Protein AF-A0AAU0VX63-F1 (afdb_monomer_lite)

Sequence (95 aa):
MTNTTLEFPAAALAGLRDRLMATAADEDKAPLEELDGLSDSVLAAYW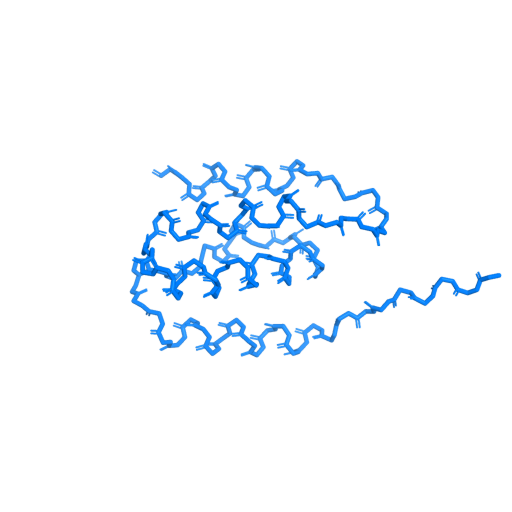HGYVKASKSGRTGQALHAAAFGTALDAPLFSVCTETGPLRAALAQSLR

pLDDT: mean 76.09, std 14.69, range [35.78, 91.31]

Foldseek 3Di:
DDPPPPPDPVVVLVVLLVVCQVPADPLQRDPVVLCPPADPLLSVQLSVQLVVLVVVVDTHLRSNLSSLVSSVPPPPPDDDRDCVSSVSSNVVSVD

Secondary structure (DSSP, 8-state):
---------HHHHHHHHHHHHHHS-GGGS--TTTTTT--HHHHHHHHHHHHHHHHTT--HHHHHHHHHHHHHHS---SS---HHHHHHHHHHHT-

Radius of gyration: 13.3 Å; chains: 1; bounding box: 41×28×29 Å

Structure (mmCIF, N/CA/C/O backbone):
data_AF-A0AAU0VX63-F1
#
_entry.id   AF-A0AAU0VX63-F1
#
loop_
_atom_site.group_PDB
_atom_site.id
_atom_site.type_symbol
_atom_site.label_atom_id
_atom_site.label_alt_id
_atom_site.label_comp_id
_atom_site.label_asym_id
_atom_site.label_entity_id
_atom_site.label_seq_id
_atom_site.pdbx_PDB_ins_code
_atom_site.Cartn_x
_atom_site.Cartn_y
_atom_site.Cartn_z
_atom_site.occupancy
_atom_site.B_iso_or_equiv
_atom_site.auth_seq_id
_atom_site.auth_comp_id
_atom_site.auth_asym_id
_atom_site.auth_atom_id
_atom_site.pdbx_PDB_model_num
ATOM 1 N N . MET A 1 1 ? 29.286 -11.429 -16.457 1.00 35.78 1 MET A N 1
ATOM 2 C CA . MET A 1 1 ? 28.394 -11.541 -15.285 1.00 35.78 1 MET A CA 1
ATOM 3 C C . MET A 1 1 ? 26.997 -11.188 -15.756 1.00 35.78 1 MET A C 1
ATOM 5 O O . MET A 1 1 ? 26.786 -10.058 -16.169 1.00 35.78 1 MET A O 1
ATOM 9 N N . THR A 1 2 ? 26.089 -12.156 -15.824 1.00 37.22 2 THR A N 1
ATOM 10 C CA . THR A 1 2 ? 24.677 -11.909 -16.137 1.00 37.22 2 THR A CA 1
ATOM 11 C C . THR A 1 2 ? 24.002 -11.392 -14.872 1.00 37.22 2 THR A C 1
ATOM 13 O O . THR A 1 2 ? 23.764 -12.166 -13.948 1.00 37.22 2 THR A O 1
ATOM 16 N N . ASN A 1 3 ? 23.741 -10.085 -14.807 1.00 37.44 3 ASN A N 1
ATOM 17 C CA . ASN A 1 3 ? 22.787 -9.535 -13.848 1.00 37.44 3 ASN A CA 1
ATOM 18 C C . ASN A 1 3 ? 21.408 -10.060 -14.248 1.00 37.44 3 ASN A C 1
ATOM 20 O O . ASN A 1 3 ? 20.758 -9.503 -15.129 1.00 37.44 3 ASN A O 1
ATOM 24 N N . THR A 1 4 ? 20.984 -11.168 -13.648 1.00 40.69 4 THR A N 1
ATOM 25 C CA . THR A 1 4 ? 19.597 -11.610 -13.730 1.00 40.69 4 THR A CA 1
ATOM 26 C C . THR A 1 4 ? 18.788 -10.628 -12.894 1.00 40.69 4 THR A C 1
ATOM 28 O O . THR A 1 4 ? 18.657 -10.793 -11.683 1.00 40.69 4 THR A O 1
ATOM 31 N N . THR A 1 5 ? 18.312 -9.550 -13.515 1.00 47.31 5 THR A N 1
ATOM 32 C CA . THR A 1 5 ? 17.244 -8.745 -12.930 1.00 47.31 5 THR A CA 1
ATOM 33 C C . THR A 1 5 ? 16.080 -9.708 -12.737 1.00 47.31 5 THR A C 1
ATOM 35 O O . THR A 1 5 ? 15.525 -10.214 -13.709 1.00 47.31 5 THR A O 1
ATOM 38 N N . LEU A 1 6 ? 15.793 -10.071 -11.487 1.00 47.62 6 LEU A N 1
ATOM 39 C CA . LEU A 1 6 ? 14.594 -10.819 -11.136 1.00 47.62 6 LEU A CA 1
ATOM 40 C C . LEU A 1 6 ? 13.412 -9.909 -11.463 1.00 47.62 6 LEU A C 1
ATOM 42 O O . LEU A 1 6 ? 13.017 -9.085 -10.641 1.00 47.62 6 LEU A O 1
ATOM 46 N N . GLU A 1 7 ? 12.903 -10.003 -12.689 1.00 49.62 7 GLU A N 1
ATOM 47 C CA . GLU A 1 7 ? 11.657 -9.349 -13.056 1.00 49.62 7 GLU A CA 1
ATOM 48 C C . GLU A 1 7 ? 10.552 -10.001 -12.233 1.00 49.62 7 GLU A C 1
ATOM 50 O O . GLU A 1 7 ? 10.271 -11.198 -12.343 1.00 49.62 7 GLU A O 1
ATOM 55 N N . PHE A 1 8 ? 9.978 -9.215 -11.326 1.00 56.84 8 PHE A N 1
ATOM 56 C CA . PHE A 1 8 ? 8.798 -9.641 -10.601 1.00 56.84 8 PHE A CA 1
ATOM 57 C C . PHE A 1 8 ? 7.687 -9.830 -11.639 1.00 56.84 8 PHE A C 1
ATOM 59 O O . PHE A 1 8 ? 7.480 -8.938 -12.459 1.00 56.84 8 PHE A O 1
ATOM 66 N N . PRO A 1 9 ? 6.961 -10.960 -11.657 1.00 62.59 9 PRO A N 1
ATOM 67 C CA . PRO A 1 9 ? 5.892 -11.124 -12.623 1.00 62.59 9 PRO A CA 1
ATOM 68 C C . PRO A 1 9 ? 4.819 -10.066 -12.342 1.00 62.59 9 PRO A C 1
ATOM 70 O O . PRO A 1 9 ? 4.093 -10.180 -11.352 1.00 62.59 9 PRO A O 1
ATOM 73 N N . ALA A 1 10 ? 4.701 -9.054 -13.206 1.00 64.62 10 ALA A N 1
ATOM 74 C CA . ALA A 1 10 ? 3.750 -7.948 -13.056 1.00 64.62 10 ALA A CA 1
ATOM 75 C C . ALA A 1 10 ? 2.310 -8.442 -12.801 1.00 64.62 10 ALA A C 1
ATOM 77 O O . ALA A 1 10 ? 1.576 -7.881 -11.988 1.00 64.62 10 ALA A O 1
ATOM 78 N N . ALA A 1 11 ? 1.934 -9.573 -13.410 1.00 67.31 11 ALA A N 1
ATOM 79 C CA . ALA A 1 11 ? 0.649 -10.234 -13.185 1.00 67.31 11 ALA A CA 1
ATOM 80 C C . ALA A 1 11 ? 0.435 -10.698 -11.728 1.00 67.31 11 ALA A C 1
ATOM 82 O O . ALA A 1 11 ? -0.673 -10.601 -11.204 1.00 67.31 11 ALA A O 1
ATOM 83 N N . ALA A 1 12 ? 1.482 -11.183 -11.052 1.00 68.69 12 ALA A N 1
ATOM 84 C CA . ALA A 1 12 ? 1.398 -11.618 -9.657 1.00 68.69 12 ALA A CA 1
ATOM 85 C C . ALA A 1 12 ? 1.238 -10.424 -8.703 1.00 68.69 12 ALA A C 1
ATOM 87 O O . ALA A 1 12 ? 0.488 -10.501 -7.729 1.00 68.69 12 ALA A O 1
ATOM 88 N N . LEU A 1 13 ? 1.902 -9.307 -9.011 1.00 72.81 13 LEU A N 1
ATOM 89 C CA . LEU A 1 13 ? 1.791 -8.064 -8.252 1.00 72.81 13 LEU A CA 1
ATOM 90 C C . LEU A 1 13 ? 0.401 -7.429 -8.408 1.00 72.81 13 LEU A C 1
ATOM 92 O O . LEU A 1 13 ? -0.211 -7.037 -7.415 1.00 72.81 13 LEU A O 1
ATOM 96 N N . ALA A 1 14 ? -0.132 -7.410 -9.633 1.00 77.56 14 ALA A N 1
ATOM 97 C CA . ALA A 1 14 ? -1.494 -6.961 -9.913 1.00 77.56 14 ALA A CA 1
ATOM 98 C C . ALA A 1 14 ? -2.540 -7.818 -9.179 1.00 77.56 14 ALA A C 1
ATOM 100 O O . ALA A 1 14 ? -3.416 -7.278 -8.509 1.00 77.56 14 ALA A O 1
ATOM 101 N N . GLY A 1 15 ? -2.402 -9.149 -9.207 1.00 77.62 15 GLY A N 1
ATOM 102 C CA . GLY A 1 15 ? -3.304 -10.048 -8.481 1.00 77.62 15 GLY A CA 1
ATOM 103 C C . GLY A 1 15 ? -3.267 -9.859 -6.958 1.00 77.62 15 GLY A C 1
ATOM 104 O O . GLY A 1 15 ? -4.304 -9.944 -6.298 1.00 77.62 15 GLY A O 1
ATOM 105 N N . LEU A 1 16 ? -2.092 -9.562 -6.385 1.00 77.62 16 LEU A N 1
ATOM 106 C CA . LEU A 1 16 ? -1.965 -9.221 -4.965 1.00 77.62 16 LEU A CA 1
ATOM 107 C C . LEU A 1 16 ? -2.672 -7.899 -4.642 1.00 77.62 16 LEU A C 1
ATOM 109 O O . LEU A 1 16 ? -3.449 -7.858 -3.688 1.00 77.62 16 LEU A O 1
ATOM 113 N N . ARG A 1 17 ? -2.432 -6.848 -5.439 1.00 83.88 17 ARG A N 1
ATOM 114 C CA . ARG A 1 17 ? -3.122 -5.556 -5.312 1.00 83.88 17 ARG A CA 1
ATOM 115 C C . ARG A 1 17 ? -4.631 -5.755 -5.319 1.00 83.88 17 ARG A C 1
ATOM 117 O O . ARG A 1 17 ? -5.299 -5.324 -4.385 1.00 83.88 17 ARG A O 1
ATOM 124 N N . ASP A 1 18 ? -5.159 -6.413 -6.346 1.00 85.94 18 ASP A N 1
ATOM 125 C CA . ASP A 1 18 ? -6.603 -6.552 -6.542 1.00 85.94 18 ASP A CA 1
ATOM 126 C C . ASP A 1 18 ? -7.245 -7.281 -5.358 1.00 85.94 18 ASP A C 1
ATOM 128 O O . ASP A 1 18 ? -8.281 -6.862 -4.841 1.00 85.94 18 ASP A O 1
ATOM 132 N N . ARG A 1 19 ? -6.578 -8.325 -4.851 1.00 82.31 19 ARG A N 1
ATOM 133 C CA . ARG A 1 19 ? -7.021 -9.037 -3.651 1.00 82.31 19 ARG A CA 1
ATOM 134 C C . ARG A 1 19 ? -7.019 -8.151 -2.405 1.00 82.31 19 ARG A C 1
ATOM 136 O O . ARG A 1 19 ? -7.962 -8.232 -1.626 1.00 82.31 19 ARG A O 1
ATOM 143 N N . LEU A 1 20 ? -5.978 -7.342 -2.200 1.00 82.25 20 LEU A N 1
ATOM 144 C CA . LEU A 1 20 ? -5.899 -6.430 -1.054 1.00 82.25 20 LEU A CA 1
ATOM 145 C C . LEU A 1 20 ? -7.003 -5.369 -1.123 1.00 82.25 20 LEU A C 1
ATOM 147 O O . LEU A 1 20 ? -7.704 -5.158 -0.135 1.00 82.25 20 LEU A O 1
ATOM 151 N N . MET A 1 21 ? -7.213 -4.774 -2.299 1.00 84.94 21 MET A N 1
ATOM 152 C CA . MET A 1 21 ? -8.237 -3.751 -2.532 1.00 84.94 21 MET A CA 1
ATOM 153 C C . MET A 1 21 ? -9.664 -4.283 -2.389 1.00 84.94 21 MET A C 1
ATOM 155 O O . MET A 1 21 ? -10.532 -3.557 -1.915 1.00 84.94 21 MET A O 1
ATOM 159 N N . ALA A 1 22 ? -9.912 -5.548 -2.739 1.00 86.94 22 ALA A N 1
ATOM 160 C CA . ALA A 1 22 ? -11.226 -6.172 -2.582 1.00 86.94 22 ALA A CA 1
ATOM 161 C C . ALA A 1 22 ? -11.655 -6.338 -1.112 1.00 86.94 22 ALA A C 1
ATOM 163 O O . ALA A 1 22 ? -12.844 -6.464 -0.831 1.00 86.94 22 ALA A O 1
ATOM 164 N N . THR A 1 23 ? -10.697 -6.369 -0.182 1.00 81.69 23 THR A N 1
ATOM 165 C CA . THR A 1 23 ? -10.952 -6.587 1.253 1.00 81.69 23 THR A CA 1
ATOM 166 C C . THR A 1 23 ? -10.699 -5.359 2.124 1.00 81.69 23 THR A C 1
ATOM 168 O O . THR A 1 23 ? -11.010 -5.391 3.311 1.00 81.69 23 THR A O 1
ATOM 171 N N . ALA A 1 24 ? -10.105 -4.307 1.560 1.00 81.69 24 ALA A N 1
ATOM 172 C CA . ALA A 1 24 ? -9.798 -3.072 2.268 1.00 81.69 24 ALA A CA 1
ATOM 173 C C . ALA A 1 24 ? -11.070 -2.241 2.493 1.00 81.69 24 ALA A C 1
ATOM 175 O O . ALA A 1 24 ? -11.940 -2.181 1.619 1.00 81.69 24 ALA A O 1
ATOM 176 N N . ALA A 1 25 ? -11.162 -1.576 3.648 1.00 84.06 25 ALA A N 1
ATOM 177 C CA . ALA A 1 25 ? -12.139 -0.508 3.836 1.00 84.06 25 ALA A CA 1
ATOM 178 C C . ALA A 1 25 ? -11.867 0.624 2.831 1.00 84.06 25 ALA A C 1
ATOM 180 O O . ALA A 1 25 ? -10.742 0.768 2.357 1.00 84.06 25 ALA A O 1
ATOM 181 N N . ASP A 1 26 ? -12.877 1.436 2.509 1.00 82.38 26 ASP A N 1
ATOM 182 C CA . ASP A 1 26 ? -12.719 2.506 1.513 1.00 82.38 26 ASP A CA 1
ATOM 183 C C . ASP A 1 26 ? -11.589 3.480 1.869 1.00 82.38 26 ASP A C 1
ATOM 185 O O . ASP A 1 26 ? -10.841 3.883 0.985 1.00 82.38 26 ASP A O 1
ATOM 189 N N . GLU A 1 27 ? -11.419 3.788 3.158 1.00 79.81 27 GLU A N 1
ATOM 190 C CA . GLU A 1 27 ? -10.329 4.638 3.648 1.00 79.81 27 GLU A CA 1
ATOM 191 C C . GLU A 1 27 ? -8.943 3.993 3.515 1.00 79.81 27 GLU A C 1
ATOM 193 O O . GLU A 1 27 ? -7.958 4.709 3.392 1.00 79.81 27 GLU A O 1
ATOM 198 N N . ASP A 1 28 ? -8.863 2.661 3.500 1.00 86.19 28 ASP A N 1
ATOM 199 C CA . ASP A 1 28 ? -7.613 1.901 3.398 1.00 86.19 28 ASP A CA 1
ATOM 200 C C . ASP A 1 28 ? -7.210 1.620 1.946 1.00 86.19 28 ASP A C 1
ATOM 202 O O . ASP A 1 28 ? -6.135 1.069 1.692 1.00 86.19 28 ASP A O 1
ATOM 206 N N . LYS A 1 29 ? -8.076 1.928 0.973 1.00 85.19 29 LYS A N 1
ATOM 207 C CA . LYS A 1 29 ? -7.788 1.647 -0.433 1.00 85.19 29 LYS A CA 1
ATOM 208 C C . LYS A 1 29 ? -6.558 2.422 -0.876 1.00 85.19 29 LYS A C 1
ATOM 210 O O . LYS A 1 29 ? -6.421 3.618 -0.653 1.00 85.19 29 LYS A O 1
ATOM 215 N N . ALA A 1 30 ? -5.659 1.704 -1.536 1.00 82.56 30 ALA A N 1
ATOM 216 C CA . ALA A 1 30 ? -4.421 2.269 -2.020 1.00 82.56 30 ALA A CA 1
ATOM 217 C C . ALA A 1 30 ? -4.690 3.411 -3.016 1.00 82.56 30 ALA A C 1
ATOM 219 O O . ALA A 1 30 ? -5.566 3.272 -3.875 1.00 82.56 30 ALA A O 1
ATOM 220 N N . PRO A 1 31 ? -3.900 4.492 -2.938 1.00 82.44 31 PRO A N 1
ATOM 221 C CA . PRO A 1 31 ? -3.960 5.623 -3.855 1.00 82.44 31 PRO A CA 1
ATOM 222 C C . PRO A 1 31 ? -3.377 5.200 -5.218 1.00 82.44 31 PRO A C 1
ATOM 224 O O . PRO A 1 31 ? -2.181 5.317 -5.471 1.00 82.44 31 PRO A O 1
ATOM 227 N N . LEU A 1 32 ? -4.195 4.541 -6.051 1.00 82.88 32 LEU A N 1
ATOM 228 C CA . LEU A 1 32 ? -3.728 3.844 -7.260 1.00 82.88 32 LEU A CA 1
ATOM 229 C C . LEU A 1 32 ? -3.150 4.788 -8.318 1.00 82.88 32 LEU A C 1
ATOM 231 O O . LEU A 1 32 ? -2.254 4.371 -9.048 1.00 82.88 32 LEU A O 1
ATOM 235 N N . GLU A 1 33 ? -3.645 6.023 -8.396 1.00 82.94 33 GLU A N 1
ATOM 236 C CA . GLU A 1 33 ? -3.141 7.040 -9.326 1.00 82.94 33 GLU A CA 1
ATOM 237 C C . GLU A 1 33 ? -1.735 7.499 -8.917 1.00 82.94 33 GLU A C 1
ATOM 239 O O . GLU A 1 33 ? -0.860 7.688 -9.754 1.00 82.94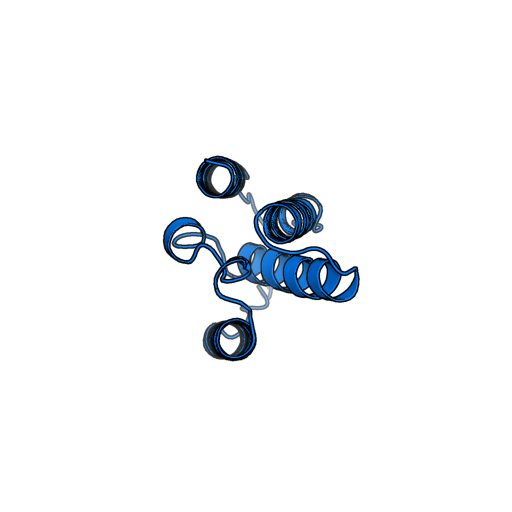 33 GLU A O 1
ATOM 244 N N . GLU A 1 34 ? -1.485 7.597 -7.616 1.00 82.06 34 GLU A N 1
ATOM 245 C CA . GLU A 1 34 ? -0.210 7.991 -7.025 1.00 82.06 34 GLU A CA 1
ATOM 246 C C . GLU A 1 34 ? 0.834 6.872 -7.097 1.00 82.06 34 GLU A C 1
ATOM 248 O O . GLU A 1 34 ? 2.038 7.129 -7.074 1.00 82.06 34 GLU A O 1
ATOM 253 N N . LEU A 1 35 ? 0.381 5.620 -7.158 1.00 82.94 35 LEU A N 1
ATOM 254 C CA . LEU A 1 35 ? 1.237 4.452 -7.351 1.00 82.94 35 LEU A CA 1
ATOM 255 C C . LEU A 1 35 ? 1.567 4.202 -8.829 1.00 82.94 35 LEU A C 1
ATOM 257 O O . LEU A 1 35 ? 2.467 3.405 -9.115 1.00 82.94 35 LEU A O 1
ATOM 261 N N . ASP A 1 36 ? 0.865 4.862 -9.752 1.00 81.44 36 ASP A N 1
ATOM 262 C CA . ASP A 1 36 ? 1.137 4.759 -11.180 1.00 81.44 36 ASP A CA 1
ATOM 263 C C . ASP A 1 36 ? 2.523 5.337 -11.512 1.00 81.44 36 ASP A C 1
ATOM 265 O O . ASP A 1 36 ? 2.963 6.355 -10.977 1.00 81.44 36 ASP A O 1
ATOM 269 N N . GLY A 1 37 ? 3.264 4.642 -12.372 1.00 75.31 37 GLY A N 1
ATOM 270 C CA . GLY A 1 37 ? 4.637 5.011 -12.728 1.00 75.31 37 GLY A CA 1
ATOM 271 C C . GLY A 1 37 ? 5.722 4.650 -11.701 1.00 75.31 37 GLY A C 1
ATOM 272 O O . GLY A 1 37 ? 6.901 4.896 -11.969 1.00 75.31 37 GLY A O 1
ATOM 273 N N . LEU A 1 38 ? 5.385 4.033 -10.561 1.00 79.81 38 LEU A N 1
ATOM 274 C CA . LEU A 1 38 ? 6.389 3.412 -9.689 1.00 79.81 38 LEU A CA 1
ATOM 275 C C . LEU A 1 38 ? 6.902 2.101 -10.303 1.00 79.81 38 LEU A C 1
ATOM 277 O O . LEU A 1 38 ? 6.158 1.362 -10.944 1.00 79.81 38 LEU A O 1
ATOM 281 N N . SER A 1 39 ? 8.181 1.784 -10.082 1.00 79.06 39 SER A N 1
ATOM 282 C CA . SER A 1 39 ? 8.745 0.507 -10.533 1.00 79.06 39 SER A CA 1
ATOM 283 C C . SER A 1 39 ? 8.159 -0.678 -9.757 1.00 79.06 39 SER A C 1
ATOM 285 O O . SER A 1 39 ? 7.790 -0.551 -8.587 1.00 79.06 39 SER A O 1
ATOM 287 N N . ASP A 1 40 ? 8.168 -1.867 -10.363 1.00 79.00 40 ASP A N 1
ATOM 288 C CA . ASP A 1 40 ? 7.660 -3.097 -9.735 1.00 79.00 40 ASP A CA 1
ATOM 289 C C . ASP A 1 40 ? 8.331 -3.414 -8.391 1.00 79.00 40 ASP A C 1
ATOM 291 O O . ASP A 1 40 ? 7.677 -3.884 -7.461 1.00 79.00 40 ASP A O 1
ATOM 295 N N . SER A 1 41 ? 9.630 -3.126 -8.252 1.00 75.50 41 SER A N 1
ATOM 296 C CA . SER A 1 41 ? 10.365 -3.320 -6.995 1.00 75.50 41 SER A CA 1
ATOM 297 C C . SER A 1 41 ? 9.877 -2.386 -5.884 1.00 75.50 41 SER A C 1
ATOM 299 O O . SER A 1 41 ? 9.736 -2.808 -4.734 1.00 75.50 41 SER A O 1
ATOM 301 N N . VAL A 1 42 ? 9.570 -1.133 -6.226 1.00 79.00 42 VAL A N 1
ATOM 302 C CA . VAL A 1 42 ? 9.030 -0.136 -5.295 1.00 79.00 42 VAL A CA 1
ATOM 303 C C . VAL A 1 42 ? 7.587 -0.471 -4.932 1.00 79.00 42 VAL A C 1
ATOM 305 O O . VAL A 1 42 ? 7.231 -0.430 -3.754 1.00 79.00 42 VAL A O 1
ATOM 308 N N . LEU A 1 43 ? 6.773 -0.879 -5.907 1.00 83.38 43 LEU A N 1
ATOM 309 C CA . LEU A 1 43 ? 5.410 -1.348 -5.673 1.00 83.38 43 LEU A CA 1
ATOM 310 C C . LEU A 1 43 ? 5.391 -2.591 -4.777 1.00 83.38 43 LEU A C 1
ATOM 312 O O . LEU A 1 43 ? 4.610 -2.654 -3.830 1.00 83.38 43 LEU A O 1
ATOM 316 N N . ALA A 1 44 ? 6.274 -3.564 -5.009 1.00 82.94 44 ALA A N 1
ATOM 317 C CA . ALA A 1 44 ? 6.387 -4.745 -4.157 1.00 82.94 44 ALA A CA 1
ATOM 318 C C . ALA A 1 44 ? 6.751 -4.374 -2.708 1.00 82.94 44 ALA A C 1
ATOM 320 O O . ALA A 1 44 ? 6.143 -4.888 -1.764 1.00 82.94 44 ALA A O 1
ATOM 321 N N . ALA A 1 45 ? 7.692 -3.445 -2.517 1.00 84.25 45 ALA A N 1
ATOM 322 C CA . ALA A 1 45 ? 8.065 -2.955 -1.193 1.00 84.25 45 ALA A CA 1
ATOM 323 C C . ALA A 1 45 ? 6.927 -2.169 -0.514 1.00 84.25 45 ALA A C 1
ATOM 325 O O . ALA A 1 45 ? 6.688 -2.345 0.685 1.00 84.25 45 ALA A O 1
ATOM 326 N N . TYR A 1 46 ? 6.178 -1.372 -1.283 1.00 88.00 46 TYR A N 1
ATOM 327 C CA . TYR A 1 46 ? 4.970 -0.693 -0.818 1.00 88.00 46 TYR A CA 1
ATOM 328 C C . TYR A 1 46 ? 3.918 -1.698 -0.343 1.00 88.00 46 TYR A C 1
ATOM 330 O O . TYR A 1 46 ? 3.465 -1.601 0.795 1.00 88.00 46 TYR A O 1
ATOM 338 N N . TRP A 1 47 ? 3.572 -2.708 -1.149 1.00 88.38 47 TRP A N 1
ATOM 339 C CA . TRP A 1 47 ? 2.567 -3.713 -0.783 1.00 88.38 47 TRP A CA 1
ATOM 340 C C . TRP A 1 47 ? 2.987 -4.553 0.422 1.00 88.38 47 TRP A C 1
ATOM 342 O O . TRP A 1 47 ? 2.163 -4.875 1.281 1.00 88.38 47 TRP A O 1
ATOM 352 N N . HIS A 1 48 ? 4.277 -4.860 0.542 1.00 86.44 48 HIS A N 1
ATOM 353 C CA . HIS A 1 48 ? 4.817 -5.481 1.746 1.00 86.44 48 HIS A CA 1
ATOM 354 C C . HIS A 1 48 ? 4.615 -4.587 2.985 1.00 86.44 48 HIS A C 1
ATOM 356 O O . HIS A 1 48 ? 4.121 -5.050 4.019 1.00 86.44 48 HIS A O 1
ATOM 362 N N . GLY A 1 49 ? 4.939 -3.295 2.875 1.00 88.25 49 GLY A N 1
ATOM 363 C CA . GLY A 1 49 ? 4.711 -2.307 3.928 1.00 88.25 49 GLY A CA 1
ATOM 364 C C . GLY A 1 49 ? 3.235 -2.132 4.283 1.00 88.25 49 GLY A C 1
ATOM 365 O O . GLY A 1 49 ? 2.891 -2.096 5.462 1.00 88.25 49 GLY A O 1
ATOM 366 N N . TYR A 1 50 ? 2.361 -2.113 3.278 1.00 89.88 50 TYR A N 1
ATOM 367 C CA . TYR A 1 50 ? 0.907 -2.043 3.408 1.00 89.88 50 TYR A CA 1
ATOM 368 C C . TYR A 1 50 ? 0.383 -3.204 4.257 1.00 89.88 50 TYR A C 1
ATOM 370 O O . TYR A 1 50 ? -0.290 -2.995 5.265 1.00 89.88 50 TYR A O 1
ATOM 378 N N . VAL A 1 51 ? 0.755 -4.443 3.913 1.00 89.31 51 VAL A N 1
ATOM 379 C CA . VAL A 1 51 ? 0.336 -5.637 4.664 1.00 89.31 51 VAL A CA 1
ATOM 380 C C . VAL A 1 51 ? 0.851 -5.590 6.105 1.00 89.31 51 VAL A C 1
ATOM 382 O O . VAL A 1 51 ? 0.125 -5.943 7.036 1.00 89.31 51 VAL A O 1
ATOM 385 N N . LYS A 1 52 ? 2.092 -5.139 6.323 1.00 90.38 52 LYS A N 1
ATOM 386 C CA . LYS A 1 52 ? 2.671 -4.996 7.667 1.00 90.38 52 LYS A CA 1
ATOM 387 C C . LYS A 1 52 ? 1.947 -3.928 8.499 1.00 90.38 52 LYS A C 1
ATOM 389 O O . LYS A 1 52 ? 1.697 -4.143 9.686 1.00 90.38 52 LYS A O 1
ATOM 394 N N . ALA A 1 53 ? 1.604 -2.799 7.886 1.00 90.12 53 ALA A N 1
ATOM 395 C CA . ALA A 1 53 ? 0.888 -1.699 8.521 1.00 90.12 53 ALA A CA 1
ATOM 396 C C . ALA A 1 53 ? -0.548 -2.093 8.888 1.00 90.12 53 ALA A C 1
ATOM 398 O O . ALA A 1 53 ? -0.954 -1.892 10.032 1.00 90.12 53 ALA A O 1
ATOM 399 N N . SER A 1 54 ? -1.250 -2.756 7.966 1.00 88.25 54 SER A N 1
ATOM 400 C CA . SER A 1 54 ? -2.587 -3.316 8.183 1.00 88.25 54 SER A CA 1
ATOM 401 C C . SER A 1 54 ? -2.603 -4.319 9.343 1.00 88.25 54 SER A C 1
ATOM 403 O O . SER A 1 54 ? -3.402 -4.191 10.266 1.00 88.25 54 SER A O 1
ATOM 405 N N . LYS A 1 55 ? -1.638 -5.252 9.397 1.00 89.75 55 LYS A N 1
ATOM 406 C CA . LYS A 1 55 ? -1.493 -6.195 10.527 1.00 89.75 55 LYS A CA 1
ATOM 407 C C . LYS A 1 55 ? -1.216 -5.515 11.869 1.00 89.75 55 LYS A C 1
ATOM 409 O O . LYS A 1 55 ? -1.484 -6.100 12.912 1.00 89.75 55 LYS A O 1
ATOM 414 N N . SER A 1 56 ? -0.661 -4.306 11.839 1.00 90.31 56 SER A N 1
ATOM 415 C CA . SER A 1 56 ? -0.388 -3.494 13.028 1.00 90.31 56 SER A CA 1
ATOM 416 C C . SER A 1 56 ? -1.585 -2.617 13.426 1.00 90.31 56 SER A C 1
ATOM 418 O O . SER A 1 56 ? -1.444 -1.776 14.310 1.00 90.31 56 SER A O 1
ATOM 420 N N . GLY A 1 57 ? -2.737 -2.778 12.763 1.00 89.25 57 GLY A N 1
ATOM 421 C CA . GLY A 1 57 ? -3.970 -2.036 13.027 1.00 89.25 57 GLY A CA 1
ATOM 422 C C . GLY A 1 57 ? -3.960 -0.588 12.539 1.00 89.25 57 GLY A C 1
ATOM 423 O O . GLY A 1 57 ? -4.802 0.193 12.969 1.00 89.25 57 GLY A O 1
ATOM 424 N N . ARG A 1 58 ? -3.008 -0.202 11.678 1.00 88.94 58 ARG A N 1
ATOM 425 C CA . ARG A 1 58 ? -3.043 1.118 11.034 1.00 88.94 58 ARG A CA 1
ATOM 426 C C . ARG A 1 58 ? -4.102 1.106 9.940 1.00 88.94 58 ARG A C 1
ATOM 428 O O . ARG A 1 58 ? -4.194 0.117 9.218 1.00 88.94 58 ARG A O 1
ATOM 435 N N . THR A 1 59 ? -4.806 2.219 9.791 1.00 90.81 59 THR A N 1
ATOM 436 C CA . THR A 1 59 ? -5.800 2.447 8.738 1.00 90.81 59 THR A CA 1
ATOM 437 C C . THR A 1 59 ? -5.557 3.789 8.052 1.00 90.81 59 THR A C 1
ATOM 439 O O . THR A 1 59 ? -4.733 4.600 8.507 1.00 90.81 59 THR A O 1
ATOM 442 N N . GLY A 1 60 ? -6.231 4.002 6.928 1.00 87.81 60 GLY A N 1
ATOM 443 C CA . GLY A 1 60 ? -6.228 5.237 6.165 1.00 87.81 60 GLY A CA 1
ATOM 444 C C . GLY A 1 60 ? -4.834 5.773 5.859 1.00 87.81 60 GLY A C 1
ATOM 445 O O . GLY A 1 60 ? -3.890 5.056 5.516 1.00 87.81 60 GLY A O 1
ATOM 446 N N . GLN A 1 61 ? -4.670 7.074 6.065 1.00 87.31 61 GLN A N 1
ATOM 447 C CA . GLN A 1 61 ? -3.421 7.784 5.808 1.00 87.31 61 GLN A CA 1
ATOM 448 C C . GLN A 1 61 ? -2.224 7.214 6.595 1.00 87.31 61 GLN A C 1
ATOM 450 O O . GLN A 1 61 ? -1.106 7.146 6.080 1.00 87.31 61 GLN A O 1
ATOM 455 N N . ALA A 1 62 ? -2.442 6.756 7.833 1.00 87.31 62 ALA A N 1
ATOM 456 C CA . ALA A 1 62 ? -1.382 6.184 8.664 1.00 87.31 62 ALA A CA 1
ATOM 457 C C . ALA A 1 62 ? -0.895 4.826 8.135 1.00 87.31 62 ALA A C 1
ATOM 459 O O . ALA A 1 62 ? 0.281 4.478 8.300 1.00 87.31 62 ALA A O 1
ATOM 460 N N . LEU A 1 63 ? -1.785 4.063 7.495 1.00 91.31 63 LEU A N 1
ATOM 461 C CA . LEU A 1 63 ? -1.446 2.826 6.806 1.00 91.31 63 LEU A CA 1
ATOM 462 C C . LEU A 1 63 ? -0.582 3.115 5.571 1.00 91.31 63 LEU A C 1
ATOM 464 O O . LEU A 1 63 ? 0.485 2.512 5.422 1.00 91.31 63 LEU A O 1
ATOM 468 N N . HIS A 1 64 ? -0.966 4.088 4.744 1.00 89.25 64 HIS A N 1
ATOM 469 C CA . HIS A 1 64 ? -0.219 4.411 3.526 1.00 89.25 64 HIS A CA 1
ATOM 470 C C . HIS A 1 64 ? 1.139 5.046 3.829 1.00 89.25 64 HIS A C 1
ATOM 472 O O . HIS A 1 64 ? 2.142 4.641 3.243 1.00 89.25 64 HIS A O 1
ATOM 478 N N . ALA A 1 65 ? 1.224 5.949 4.811 1.00 87.44 65 ALA A N 1
ATOM 479 C CA . ALA A 1 65 ? 2.498 6.522 5.248 1.00 87.44 65 ALA A CA 1
ATOM 480 C C . ALA A 1 65 ? 3.490 5.438 5.714 1.00 87.44 65 ALA A C 1
ATOM 482 O O . ALA A 1 65 ? 4.687 5.504 5.427 1.00 87.44 65 ALA A O 1
ATOM 483 N N . ALA A 1 66 ? 2.995 4.398 6.392 1.00 88.25 66 ALA A N 1
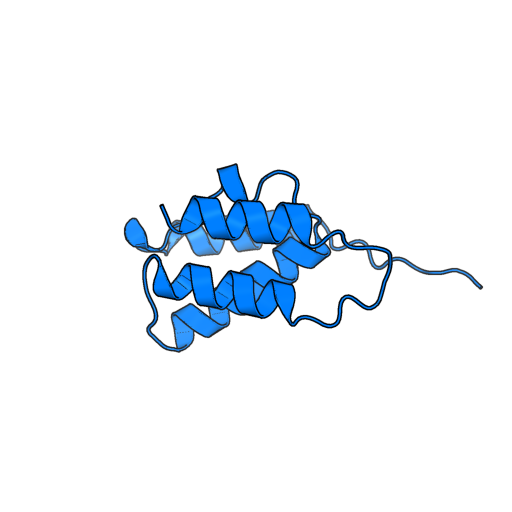ATOM 484 C CA . ALA A 1 66 ? 3.801 3.254 6.811 1.00 88.25 66 ALA A CA 1
ATOM 485 C C . ALA A 1 66 ? 4.262 2.383 5.629 1.00 88.25 66 ALA A C 1
ATOM 487 O O . ALA A 1 66 ? 5.402 1.907 5.608 1.00 88.25 66 ALA A O 1
ATOM 488 N N . ALA A 1 67 ? 3.377 2.181 4.650 1.00 89.12 67 ALA A N 1
ATOM 489 C CA . ALA A 1 67 ? 3.662 1.438 3.430 1.00 89.12 67 ALA A CA 1
ATOM 490 C C . ALA A 1 67 ? 4.749 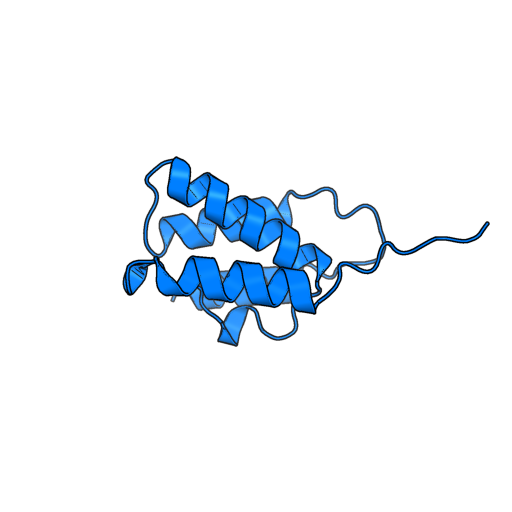2.130 2.593 1.00 89.12 67 ALA A C 1
ATOM 492 O O . ALA A 1 67 ? 5.761 1.513 2.259 1.00 89.12 67 ALA A O 1
ATOM 493 N N . PHE A 1 68 ? 4.603 3.435 2.359 1.00 87.19 68 PHE A N 1
ATOM 494 C CA . PHE A 1 68 ? 5.602 4.263 1.684 1.00 87.19 68 PHE A CA 1
ATOM 495 C C . PHE A 1 68 ? 6.929 4.328 2.445 1.00 87.19 68 PHE A C 1
ATOM 497 O O . PHE A 1 68 ? 7.987 4.219 1.830 1.00 87.19 68 PHE A O 1
ATOM 504 N N . GLY A 1 69 ? 6.897 4.436 3.777 1.00 84.56 69 GLY A N 1
ATOM 505 C CA . GLY A 1 69 ? 8.107 4.368 4.602 1.00 84.56 69 GLY A CA 1
ATOM 506 C C . GLY A 1 69 ? 8.867 3.051 4.421 1.00 84.56 69 GLY A C 1
ATOM 507 O O . GLY A 1 69 ? 10.086 3.057 4.297 1.00 84.56 69 GLY A O 1
ATOM 508 N N . THR A 1 70 ? 8.150 1.930 4.311 1.00 82.94 70 THR A N 1
ATOM 509 C CA . THR A 1 70 ? 8.761 0.620 4.026 1.00 82.94 70 THR A CA 1
ATOM 510 C C . THR A 1 70 ? 9.360 0.566 2.620 1.00 82.94 70 THR A C 1
ATOM 512 O O . THR A 1 70 ? 10.430 -0.005 2.441 1.00 82.94 70 THR A O 1
ATOM 515 N N . ALA A 1 71 ? 8.708 1.176 1.627 1.00 82.69 71 ALA A N 1
ATOM 516 C CA . ALA A 1 71 ? 9.238 1.260 0.267 1.00 82.69 71 ALA A CA 1
ATOM 517 C C . ALA A 1 71 ? 10.506 2.127 0.172 1.00 82.69 71 ALA A C 1
ATOM 519 O O . ALA A 1 71 ? 11.401 1.816 -0.609 1.00 82.69 71 ALA A O 1
ATOM 520 N N . LEU A 1 72 ? 10.600 3.183 0.987 1.00 80.75 72 LEU A N 1
ATOM 521 C CA . LEU A 1 72 ? 11.779 4.049 1.085 1.00 80.75 72 LEU A CA 1
ATOM 522 C C . LEU A 1 72 ? 12.961 3.382 1.809 1.00 80.75 72 LEU A C 1
ATOM 524 O O . LEU A 1 72 ? 14.105 3.696 1.494 1.00 80.75 72 LEU A O 1
ATOM 528 N N . ASP A 1 73 ? 12.681 2.501 2.775 1.00 75.75 73 ASP A N 1
ATOM 529 C CA . ASP A 1 73 ? 13.681 1.807 3.607 1.00 75.75 73 ASP A CA 1
ATOM 530 C C . ASP A 1 73 ? 14.086 0.431 3.049 1.00 75.75 73 ASP A C 1
ATOM 532 O O . ASP A 1 73 ? 15.061 -0.178 3.491 1.00 75.75 73 ASP A O 1
ATOM 536 N N . ALA A 1 74 ? 13.342 -0.088 2.066 1.00 67.00 74 ALA A N 1
ATOM 537 C CA . ALA A 1 74 ? 13.706 -1.324 1.395 1.00 67.00 74 ALA A CA 1
ATOM 538 C C . ALA A 1 74 ? 15.120 -1.177 0.810 1.00 67.00 74 ALA A C 1
ATOM 540 O O . ALA A 1 74 ? 15.401 -0.161 0.171 1.00 67.00 74 ALA A O 1
ATOM 541 N N . PRO A 1 75 ? 16.022 -2.162 0.998 1.00 58.06 75 PRO A N 1
ATOM 542 C CA . PRO A 1 75 ? 17.316 -2.149 0.343 1.00 58.06 75 PRO A CA 1
ATOM 543 C C . PRO A 1 75 ? 17.062 -2.118 -1.162 1.00 58.06 75 PRO A C 1
ATOM 545 O O . PRO A 1 75 ? 16.761 -3.146 -1.768 1.00 58.06 75 PRO A O 1
ATOM 548 N N . LEU A 1 76 ? 17.162 -0.925 -1.756 1.00 53.53 76 LEU A N 1
ATOM 549 C CA . LEU A 1 76 ? 17.126 -0.655 -3.194 1.00 53.53 76 LEU A CA 1
ATOM 550 C C . LEU A 1 76 ? 18.419 -1.206 -3.818 1.00 53.53 76 LEU A C 1
ATOM 552 O O . LEU A 1 76 ? 19.204 -0.506 -4.453 1.00 53.53 76 LEU A O 1
ATOM 556 N N . PHE A 1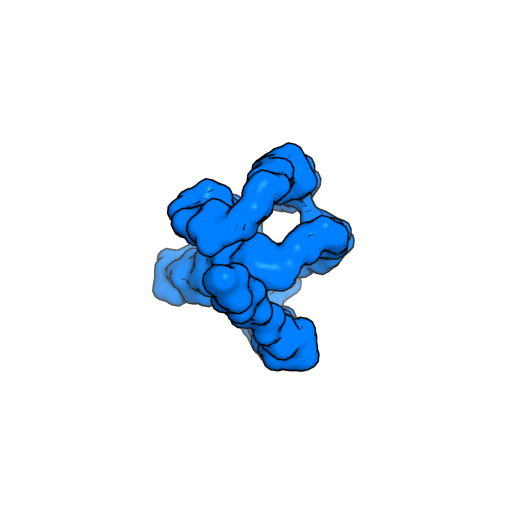 77 ? 18.692 -2.480 -3.552 1.00 44.84 77 PHE A N 1
ATOM 557 C CA . PHE A 1 77 ? 19.819 -3.257 -4.026 1.00 44.84 77 PHE A CA 1
ATOM 558 C C . PHE A 1 77 ? 19.516 -3.659 -5.466 1.00 44.84 77 PHE A C 1
ATOM 560 O O . PHE A 1 77 ? 19.242 -4.818 -5.741 1.00 44.84 77 PHE A O 1
ATOM 567 N N . SER A 1 78 ? 19.470 -2.671 -6.362 1.00 41.12 78 SER A N 1
ATOM 568 C CA . SER A 1 78 ? 19.709 -2.780 -7.806 1.00 41.12 78 SER A CA 1
ATOM 569 C C . SER A 1 78 ? 19.174 -1.512 -8.486 1.00 41.12 78 SER A C 1
ATOM 571 O O . SER A 1 78 ? 17.971 -1.349 -8.642 1.00 41.12 78 SER A O 1
ATOM 573 N N . VAL A 1 79 ? 20.107 -0.660 -8.924 1.00 40.47 79 VAL A N 1
ATOM 574 C CA . VAL A 1 79 ? 19.948 0.419 -9.920 1.00 40.47 79 VAL A CA 1
ATOM 575 C C . VAL A 1 79 ? 19.125 1.636 -9.490 1.00 40.47 79 VAL A C 1
ATOM 577 O O . VAL A 1 79 ? 17.910 1.582 -9.472 1.00 40.47 79 VAL A O 1
ATOM 580 N N . CYS A 1 80 ? 19.807 2.764 -9.250 1.00 46.81 80 CYS A N 1
ATOM 581 C CA . CYS A 1 80 ? 19.333 4.136 -9.507 1.00 46.81 80 CYS A CA 1
ATOM 582 C C . CYS A 1 80 ? 17.827 4.421 -9.326 1.00 46.81 80 CYS A C 1
ATOM 584 O O . CYS A 1 80 ? 17.243 5.130 -10.140 1.00 46.81 80 CYS A O 1
ATOM 586 N N . THR A 1 81 ? 17.182 3.896 -8.285 1.00 54.25 81 THR A N 1
ATOM 587 C CA . THR A 1 81 ? 15.774 4.196 -8.032 1.00 54.25 81 THR A CA 1
ATOM 588 C C . THR A 1 81 ? 15.704 5.626 -7.530 1.00 54.25 81 THR A C 1
ATOM 590 O O . THR A 1 81 ? 16.019 5.918 -6.374 1.00 54.25 81 THR A O 1
ATOM 593 N N . GLU A 1 82 ? 15.356 6.542 -8.427 1.00 60.41 82 GLU A N 1
ATOM 594 C CA . GLU A 1 82 ? 15.022 7.905 -8.062 1.00 60.41 82 GLU A CA 1
ATOM 595 C C . GLU A 1 82 ? 13.905 7.835 -7.018 1.00 60.41 82 GLU A C 1
ATOM 597 O O . GLU A 1 82 ? 12.797 7.378 -7.278 1.00 60.41 82 GLU A O 1
ATOM 602 N N . THR A 1 83 ? 14.198 8.258 -5.790 1.00 69.06 83 THR A N 1
ATOM 603 C CA . THR A 1 83 ? 13.191 8.316 -4.718 1.00 69.06 83 THR A CA 1
ATOM 604 C C . THR A 1 83 ? 12.239 9.504 -4.894 1.00 69.06 83 THR A C 1
ATOM 606 O O . THR A 1 83 ? 11.306 9.659 -4.112 1.00 69.06 83 THR A O 1
ATOM 609 N N . GLY A 1 84 ? 12.457 10.344 -5.915 1.00 74.50 84 GLY A N 1
ATOM 610 C CA . GLY A 1 84 ? 11.632 11.505 -6.254 1.00 74.50 84 GLY A CA 1
ATOM 611 C C . GLY A 1 84 ? 10.167 11.139 -6.515 1.00 74.50 84 GLY A C 1
ATOM 612 O O . GLY A 1 84 ? 9.314 11.629 -5.775 1.00 74.50 84 GLY A O 1
ATOM 613 N N . PRO A 1 85 ? 9.870 10.245 -7.478 1.00 76.62 85 PRO A N 1
ATOM 614 C CA . PRO A 1 85 ? 8.518 9.737 -7.719 1.00 76.62 85 PRO A CA 1
ATOM 615 C C . PRO A 1 85 ? 7.850 9.162 -6.464 1.00 76.62 85 PRO A C 1
ATOM 617 O O . PRO A 1 85 ? 6.713 9.504 -6.162 1.00 76.62 85 PRO A O 1
ATOM 620 N N . LEU A 1 86 ? 8.580 8.383 -5.658 1.00 75.88 86 LEU A N 1
ATOM 621 C CA . LEU A 1 86 ? 8.048 7.792 -4.424 1.00 75.88 86 LEU A CA 1
ATOM 622 C C . LEU A 1 86 ? 7.714 8.845 -3.353 1.00 75.88 86 LEU A C 1
ATOM 624 O O . LEU A 1 86 ? 6.696 8.748 -2.670 1.00 75.88 86 LEU A O 1
ATOM 628 N N . ARG A 1 87 ? 8.552 9.879 -3.208 1.00 80.38 87 ARG A N 1
ATOM 629 C CA . ARG A 1 87 ? 8.287 11.015 -2.309 1.00 80.38 87 ARG A CA 1
ATOM 630 C C . ARG A 1 87 ? 7.126 11.874 -2.805 1.00 80.38 87 ARG A C 1
ATOM 632 O O . ARG A 1 87 ? 6.372 12.379 -1.978 1.00 80.38 87 ARG A O 1
ATOM 639 N N . ALA A 1 88 ? 6.980 12.040 -4.119 1.00 82.06 88 ALA A N 1
ATOM 640 C CA . ALA A 1 88 ? 5.859 12.758 -4.717 1.00 82.06 88 ALA A CA 1
ATOM 641 C C . ALA A 1 88 ? 4.537 12.011 -4.489 1.00 82.06 88 ALA A C 1
ATOM 643 O O . ALA A 1 88 ? 3.580 12.627 -4.026 1.00 82.06 88 ALA A O 1
ATOM 644 N N . ALA A 1 89 ? 4.523 10.694 -4.712 1.00 80.19 89 ALA A N 1
ATOM 645 C CA . ALA A 1 89 ? 3.389 9.817 -4.425 1.00 80.19 89 ALA A CA 1
ATOM 646 C C . ALA A 1 89 ? 2.990 9.868 -2.942 1.00 80.19 89 ALA A C 1
ATOM 648 O O . ALA A 1 89 ? 1.824 10.084 -2.614 1.00 80.19 89 ALA A O 1
ATOM 649 N N . LEU A 1 90 ? 3.969 9.783 -2.030 1.00 81.44 90 LEU A N 1
ATOM 650 C CA . LEU A 1 90 ? 3.718 9.957 -0.598 1.00 81.44 90 LEU A CA 1
ATOM 651 C C . LEU A 1 90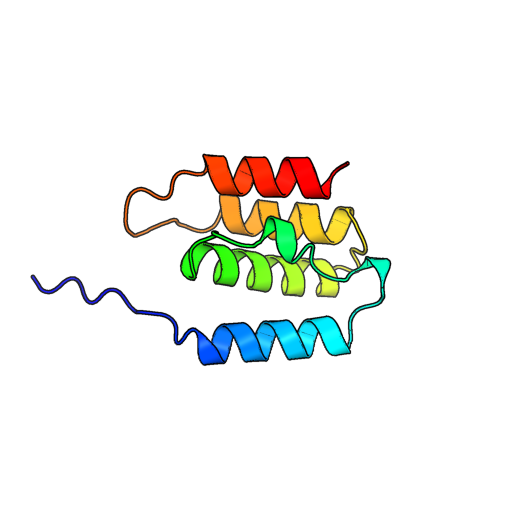 ? 3.098 11.331 -0.308 1.00 81.44 90 LEU A C 1
ATOM 653 O O . LEU A 1 90 ? 2.079 11.405 0.368 1.00 81.44 90 LEU A O 1
ATOM 657 N N . ALA A 1 91 ? 3.676 12.416 -0.826 1.00 83.12 91 ALA A N 1
ATOM 658 C CA . ALA A 1 91 ? 3.165 13.764 -0.587 1.00 83.12 91 ALA A CA 1
ATOM 659 C C . ALA A 1 91 ? 1.739 13.974 -1.123 1.00 83.12 91 ALA A C 1
ATOM 661 O O . ALA A 1 91 ? 0.986 14.735 -0.523 1.00 83.12 91 ALA A O 1
ATOM 662 N N . GLN A 1 92 ? 1.368 13.318 -2.226 1.00 81.19 92 GLN A N 1
ATOM 663 C CA . GLN A 1 92 ? 0.008 13.339 -2.774 1.00 81.19 92 GLN A CA 1
ATOM 664 C C . GLN A 1 92 ? -0.960 12.546 -1.892 1.00 81.19 92 GLN A C 1
ATOM 666 O O . GLN A 1 92 ? -1.992 13.089 -1.517 1.00 81.19 92 GLN A O 1
ATOM 671 N N . SER A 1 93 ? -0.565 11.353 -1.433 1.00 73.81 93 SER A N 1
ATOM 672 C CA . SER A 1 93 ? -1.375 10.523 -0.522 1.00 73.81 93 SER A CA 1
ATOM 673 C C . SER A 1 93 ? -1.612 11.135 0.867 1.00 73.81 93 SER A C 1
ATOM 675 O O . SER A 1 93 ? -2.374 10.589 1.663 1.00 73.81 93 SER A O 1
ATOM 677 N N . LEU A 1 94 ? -0.904 12.225 1.197 1.00 77.69 94 LEU A N 1
ATOM 678 C CA . LEU A 1 94 ? -1.023 12.927 2.473 1.00 77.69 94 LEU A CA 1
ATOM 679 C C . LEU A 1 94 ? -1.872 14.212 2.410 1.00 77.69 94 LEU A C 1
ATOM 681 O O . LEU A 1 94 ? -2.009 14.872 3.443 1.00 77.69 94 LEU A O 1
ATOM 685 N N . ARG A 1 95 ? -2.365 14.597 1.229 1.00 72.62 95 ARG A N 1
ATOM 686 C CA . ARG A 1 95 ? -3.247 15.759 1.040 1.00 72.62 95 ARG A CA 1
ATOM 687 C C . ARG A 1 95 ? -4.698 15.402 1.319 1.00 72.62 95 ARG A C 1
ATOM 689 O O . ARG A 1 95 ? -5.404 16.321 1.787 1.00 72.62 95 ARG A O 1
#